Protein AF-A0A2T0KZK9-F1 (afdb_monomer_lite)

Foldseek 3Di:
DPPPDDDWDKDADLPDQFAGIKIKFFDADADPDPDTDGGGRDIDIHGDGQADPRGHDDPDDRD

Sequence (63 aa):
PVTGDEHRVRIDLPHGFEYELAEIGSGTSRSRGNIALDLKGTYAQFARLHLNNKGPIRHRAAA

Secondary structure (DSSP, 8-state):
--SSS----EEE-TT-SS-SEEEEEEEEEE--SSS--EEEEEEEEEE---EETTEE---SPP-

pLDDT: mean 90.25, std 9.47, range [56.06, 97.5]

Structure (mmCIF, N/CA/C/O backbone):
data_AF-A0A2T0KZK9-F1
#
_entry.id   AF-A0A2T0KZK9-F1
#
loop_
_atom_site.group_PDB
_atom_site.id
_atom_site.type_symbol
_atom_site.label_atom_id
_atom_site.label_alt_id
_atom_site.label_comp_id
_atom_site.label_asym_id
_atom_site.label_entity_id
_atom_site.label_seq_id
_atom_site.pdbx_PDB_ins_code
_atom_site.Cartn_x
_atom_site.Cartn_y
_atom_site.Cartn_z
_atom_site.occupancy
_atom_site.B_iso_or_equiv
_atom_site.auth_seq_id
_atom_site.auth_comp_id
_atom_site.auth_asym_id
_atom_site.auth_atom_id
_atom_site.pdbx_PDB_model_num
ATOM 1 N N . PRO A 1 1 ? -3.049 -12.888 14.470 1.00 72.00 1 PRO A N 1
ATOM 2 C CA . PRO A 1 1 ? -3.160 -13.255 15.905 1.00 72.00 1 PRO A CA 1
ATOM 3 C C . PRO A 1 1 ? -4.501 -12.769 16.470 1.00 72.00 1 PRO A C 1
ATOM 5 O O . PRO A 1 1 ? -4.937 -11.688 16.095 1.00 72.00 1 PRO A O 1
ATOM 8 N N . VAL A 1 2 ? -5.163 -13.553 17.325 1.00 85.62 2 VAL A N 1
ATOM 9 C CA . VAL A 1 2 ? -6.422 -13.152 17.993 1.00 85.62 2 VAL A CA 1
ATOM 10 C C . VAL A 1 2 ? -6.109 -12.741 19.436 1.00 85.62 2 VAL A C 1
ATOM 12 O O . VAL A 1 2 ? -6.693 -13.249 20.383 1.00 85.62 2 VAL A O 1
ATOM 15 N N . THR A 1 3 ? -5.093 -11.890 19.609 1.00 93.12 3 THR A N 1
ATOM 16 C CA . THR A 1 3 ? -4.614 -11.448 20.932 1.00 93.12 3 THR A CA 1
ATOM 17 C C . THR A 1 3 ? -5.263 -10.143 21.388 1.00 93.12 3 THR A C 1
ATOM 19 O O . THR A 1 3 ? -5.193 -9.810 22.562 1.00 93.12 3 THR A O 1
ATOM 22 N N . GLY A 1 4 ? -5.924 -9.416 20.480 1.00 87.88 4 GLY A N 1
ATOM 23 C CA . GLY A 1 4 ? -6.475 -8.083 20.748 1.00 87.88 4 GLY A CA 1
ATOM 24 C C . GLY A 1 4 ? -5.456 -6.948 20.601 1.00 87.88 4 GLY A C 1
ATOM 25 O O . GLY A 1 4 ? -5.858 -5.788 20.570 1.00 87.88 4 GLY A O 1
ATOM 26 N N . ASP A 1 5 ? -4.170 -7.271 20.446 1.00 91.50 5 ASP A N 1
ATOM 27 C CA . ASP A 1 5 ? -3.118 -6.292 20.168 1.00 91.50 5 ASP A CA 1
ATOM 28 C C . ASP A 1 5 ? -3.223 -5.728 18.745 1.00 91.50 5 ASP A C 1
ATOM 30 O O . ASP A 1 5 ? -3.850 -6.318 17.857 1.00 91.50 5 ASP A O 1
ATOM 34 N N . GLU A 1 6 ? -2.557 -4.594 18.511 1.00 86.62 6 GLU A N 1
ATOM 35 C CA . GLU A 1 6 ? -2.472 -3.984 17.187 1.00 86.62 6 GLU A CA 1
ATOM 36 C C . GLU A 1 6 ? -1.923 -4.982 16.154 1.00 86.62 6 GLU A C 1
ATOM 38 O O . GLU A 1 6 ? -0.816 -5.515 16.274 1.00 86.62 6 GLU A O 1
ATOM 43 N N . HIS A 1 7 ? -2.706 -5.227 15.103 1.00 87.00 7 HIS A N 1
ATOM 44 C CA . HIS A 1 7 ? -2.325 -6.138 14.036 1.00 87.00 7 HIS A CA 1
ATOM 45 C C . HIS A 1 7 ? -1.724 -5.364 12.862 1.00 87.00 7 HIS A C 1
ATOM 47 O O . HIS A 1 7 ? -2.434 -4.719 12.093 1.00 87.00 7 HIS A O 1
ATOM 53 N N . ARG A 1 8 ? -0.405 -5.480 12.688 1.00 90.56 8 ARG A N 1
ATOM 54 C CA . ARG A 1 8 ? 0.300 -4.983 11.501 1.00 90.56 8 ARG A CA 1
ATOM 55 C C . ARG A 1 8 ? 0.345 -6.049 10.413 1.00 90.56 8 ARG A C 1
ATOM 57 O O . ARG A 1 8 ? 0.940 -7.108 1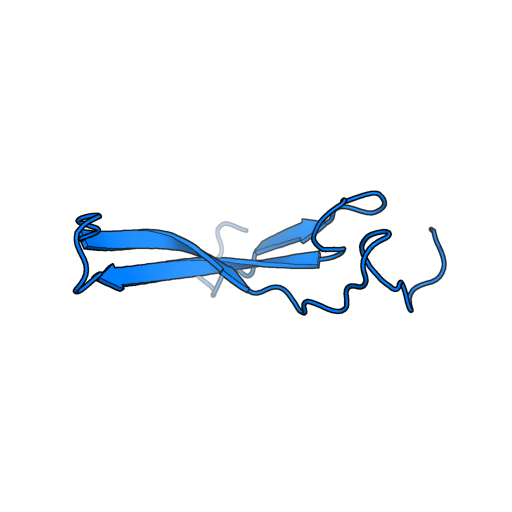0.603 1.00 90.56 8 ARG A O 1
ATOM 64 N N . VAL A 1 9 ? -0.242 -5.742 9.258 1.00 92.56 9 VAL A N 1
ATOM 65 C CA . VAL A 1 9 ? -0.260 -6.619 8.078 1.00 92.56 9 VAL A CA 1
ATOM 66 C C . VAL A 1 9 ? 0.424 -5.916 6.913 1.00 92.56 9 VAL A C 1
ATOM 68 O O . VAL A 1 9 ? 0.330 -4.698 6.764 1.00 92.56 9 VAL A O 1
ATOM 71 N N . ARG A 1 10 ? 1.112 -6.688 6.073 1.00 94.94 10 ARG A N 1
ATOM 72 C CA . ARG A 1 10 ? 1.770 -6.188 4.866 1.00 94.94 10 ARG A CA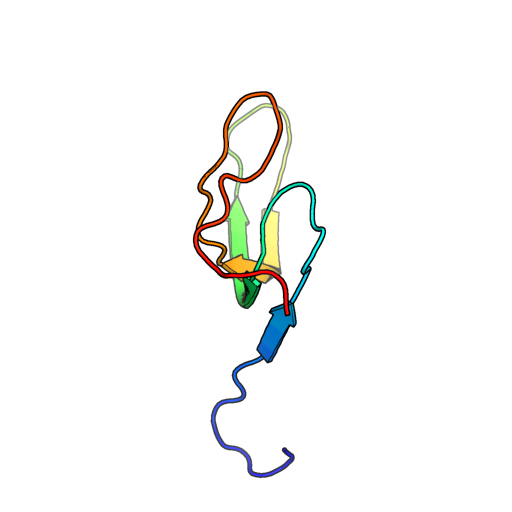 1
ATOM 73 C C . ARG A 1 10 ? 1.505 -7.095 3.672 1.00 94.94 10 ARG A C 1
ATOM 75 O O . ARG A 1 10 ? 1.323 -8.298 3.846 1.00 94.94 10 ARG A O 1
ATOM 82 N N . ILE A 1 11 ? 1.551 -6.514 2.481 1.00 94.31 11 ILE A N 1
ATOM 83 C CA . ILE A 1 11 ? 1.612 -7.228 1.207 1.00 94.31 11 ILE A CA 1
ATOM 84 C C . ILE A 1 11 ? 3.065 -7.193 0.736 1.00 94.31 11 ILE A C 1
ATOM 86 O O . ILE A 1 11 ? 3.669 -6.121 0.669 1.00 94.31 11 ILE A O 1
ATOM 90 N N . ASP A 1 12 ? 3.619 -8.366 0.441 1.00 93.81 12 ASP A N 1
ATOM 91 C CA . ASP A 1 12 ? 4.957 -8.537 -0.126 1.00 93.81 12 ASP A CA 1
ATOM 92 C C . ASP A 1 12 ? 4.800 -8.961 -1.592 1.00 93.81 12 ASP A C 1
ATOM 94 O O . ASP A 1 12 ? 4.177 -9.986 -1.879 1.00 93.81 12 ASP A O 1
ATOM 98 N N . LEU A 1 13 ? 5.316 -8.147 -2.515 1.00 91.75 13 LEU A N 1
ATOM 99 C CA . LEU A 1 13 ? 5.310 -8.405 -3.955 1.00 91.75 13 LEU A CA 1
ATOM 100 C C . LEU A 1 13 ? 6.759 -8.433 -4.472 1.00 91.75 13 LEU A C 1
ATOM 102 O O . LEU A 1 13 ? 7.224 -7.452 -5.063 1.00 91.75 13 LEU A O 1
ATOM 106 N N . PRO A 1 14 ? 7.480 -9.563 -4.336 1.00 87.88 14 PRO A N 1
ATOM 107 C CA . PRO A 1 14 ? 8.889 -9.658 -4.723 1.00 87.88 14 PRO A CA 1
ATOM 108 C C . PRO A 1 14 ? 9.159 -9.333 -6.193 1.00 87.88 14 PRO A C 1
ATOM 110 O O . PRO A 1 14 ? 10.245 -8.883 -6.532 1.00 87.88 14 PRO A O 1
ATOM 113 N N . HIS A 1 15 ? 8.170 -9.495 -7.071 1.00 88.62 15 HIS A N 1
ATOM 114 C CA . HIS A 1 15 ? 8.247 -9.119 -8.487 1.00 88.62 15 HIS A CA 1
ATOM 115 C C . HIS A 1 15 ? 7.150 -8.119 -8.883 1.00 88.62 15 HIS A C 1
ATOM 117 O O . HIS A 1 15 ? 6.747 -8.056 -10.040 1.00 88.62 15 HIS A O 1
ATOM 123 N N . GLY A 1 16 ? 6.664 -7.328 -7.918 1.00 88.00 16 GLY A N 1
ATOM 124 C CA . GLY A 1 16 ? 5.654 -6.297 -8.146 1.00 88.00 16 GLY A CA 1
ATOM 125 C C . GLY A 1 16 ? 6.127 -5.217 -9.120 1.00 88.00 16 GLY A C 1
ATOM 126 O O . GLY A 1 16 ? 7.319 -4.909 -9.192 1.00 88.00 16 GLY A O 1
ATOM 127 N N . PHE A 1 17 ? 5.185 -4.643 -9.869 1.00 90.25 17 PHE A N 1
ATOM 128 C CA . PHE A 1 17 ? 5.465 -3.581 -10.841 1.00 90.25 17 PHE A CA 1
ATOM 129 C C . PHE A 1 17 ? 5.422 -2.170 -10.226 1.00 90.25 17 PHE A C 1
ATOM 131 O O . PHE A 1 17 ? 5.954 -1.238 -10.820 1.00 90.25 17 PHE A O 1
ATOM 138 N N . GLU A 1 18 ? 4.806 -2.006 -9.050 1.00 91.06 18 GLU A N 1
ATOM 139 C CA . GLU A 1 18 ? 4.581 -0.697 -8.412 1.00 91.06 18 GLU A CA 1
ATOM 140 C C . GLU A 1 18 ? 5.314 -0.545 -7.068 1.00 91.06 18 GLU A C 1
ATOM 142 O O . GLU A 1 18 ? 5.803 0.533 -6.741 1.00 91.06 18 GLU A O 1
ATOM 147 N N . TYR A 1 19 ? 5.438 -1.622 -6.289 1.00 92.31 19 TYR A N 1
ATOM 148 C CA . TYR A 1 19 ? 6.138 -1.645 -5.003 1.00 92.31 19 TYR A CA 1
ATOM 149 C C . TYR A 1 19 ? 6.615 -3.063 -4.666 1.00 92.31 19 TYR A C 1
ATOM 151 O O . TYR A 1 19 ? 6.130 -4.040 -5.235 1.00 92.31 19 TYR A O 1
ATOM 159 N N . GLU A 1 20 ? 7.556 -3.169 -3.724 1.00 91.69 20 GLU A N 1
ATOM 160 C CA . GLU A 1 20 ? 8.011 -4.460 -3.176 1.00 91.69 20 GLU A CA 1
ATOM 161 C C . GLU A 1 20 ? 7.276 -4.815 -1.880 1.00 91.69 20 GLU A C 1
ATOM 163 O O . GLU A 1 20 ? 6.972 -5.974 -1.626 1.00 91.69 20 GLU A O 1
ATOM 168 N N . LEU A 1 21 ? 6.969 -3.809 -1.059 1.00 92.44 21 LEU A N 1
ATOM 169 C CA . LEU A 1 21 ? 6.310 -3.987 0.226 1.00 92.44 21 LEU A CA 1
ATOM 170 C C . LEU A 1 21 ? 5.358 -2.824 0.484 1.00 92.44 21 LEU A C 1
ATOM 172 O O . LEU A 1 21 ? 5.737 -1.659 0.333 1.00 92.44 21 LEU A O 1
ATOM 176 N N . ALA A 1 22 ? 4.143 -3.158 0.904 1.00 95.38 22 ALA A N 1
ATOM 177 C CA . ALA A 1 22 ? 3.163 -2.187 1.356 1.00 95.38 22 ALA A CA 1
ATOM 178 C C . ALA A 1 22 ? 2.556 -2.622 2.692 1.00 95.38 22 ALA A C 1
ATOM 180 O O . ALA A 1 22 ? 2.143 -3.770 2.850 1.00 95.38 22 ALA A O 1
ATOM 181 N N . GLU A 1 23 ? 2.497 -1.708 3.655 1.00 96.19 23 GLU A N 1
ATOM 182 C CA . GLU A 1 23 ? 1.757 -1.914 4.901 1.00 96.19 23 GLU A CA 1
ATOM 183 C C . GLU A 1 23 ? 0.286 -1.589 4.680 1.00 96.19 23 GLU A C 1
ATOM 185 O O . GLU A 1 23 ? -0.041 -0.586 4.048 1.00 96.19 23 GLU A O 1
ATOM 190 N N . ILE A 1 24 ? -0.605 -2.428 5.197 1.00 95.25 24 ILE A N 1
ATOM 191 C CA . ILE A 1 24 ? -2.047 -2.231 5.067 1.00 95.25 24 ILE A CA 1
ATOM 192 C C . ILE A 1 24 ? -2.529 -1.309 6.187 1.00 95.25 24 ILE A C 1
ATOM 194 O O . ILE A 1 24 ? -2.155 -1.477 7.346 1.00 95.25 24 ILE A O 1
ATOM 198 N N . GLY A 1 25 ? -3.402 -0.366 5.844 1.00 93.25 25 GLY A N 1
ATOM 199 C CA . GLY A 1 25 ? -4.076 0.509 6.795 1.00 93.25 25 GLY A CA 1
ATOM 200 C C . GLY A 1 25 ? -5.505 0.847 6.376 1.00 93.25 25 GLY A C 1
ATOM 201 O O . GLY A 1 25 ? -6.023 0.348 5.376 1.00 93.25 25 GLY A O 1
ATOM 202 N N . SER A 1 26 ? -6.141 1.715 7.161 1.00 94.06 26 SER A N 1
ATOM 203 C CA . SER A 1 26 ? -7.468 2.264 6.876 1.00 94.06 26 SER A CA 1
ATOM 204 C C . SER A 1 26 ? -7.340 3.703 6.381 1.00 94.06 26 SER A C 1
ATOM 206 O O . SER A 1 26 ? -6.666 4.521 7.007 1.00 94.06 26 SER A O 1
ATOM 208 N N . GLY A 1 27 ? -7.957 4.004 5.239 1.00 95.00 27 GLY A N 1
ATOM 209 C CA . GLY A 1 27 ? -7.889 5.306 4.583 1.00 95.00 27 GLY A CA 1
ATOM 210 C C . GLY A 1 27 ? -9.240 6.003 4.508 1.00 95.00 27 GLY A C 1
ATOM 211 O O . GLY A 1 27 ? -10.280 5.381 4.299 1.00 95.00 27 GLY A O 1
ATOM 212 N N . THR A 1 28 ? -9.210 7.326 4.641 1.00 97.25 28 THR A N 1
ATOM 213 C CA . THR A 1 28 ? -10.347 8.208 4.359 1.00 97.25 28 THR A CA 1
ATOM 214 C C . THR A 1 28 ? -9.869 9.303 3.419 1.00 97.25 28 THR A C 1
ATOM 216 O O . THR A 1 28 ? -8.873 9.968 3.706 1.00 97.25 28 THR A O 1
ATOM 219 N N . SER A 1 29 ? -10.540 9.480 2.284 1.00 95.31 29 SER A N 1
ATOM 220 C CA . SER A 1 29 ? -10.135 10.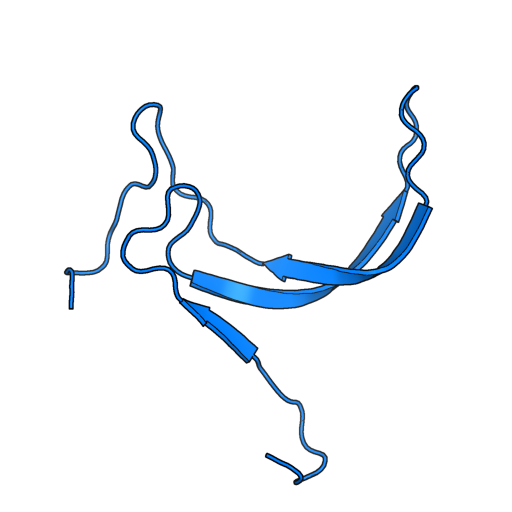453 1.271 1.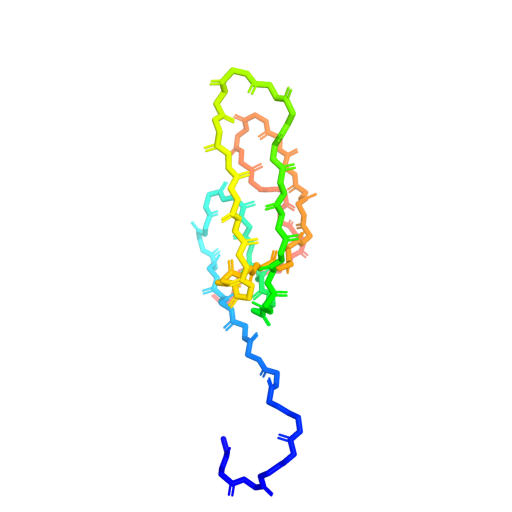00 95.31 29 SER A CA 1
ATOM 221 C C . SER A 1 29 ? -11.336 11.068 0.566 1.00 95.31 29 SER A C 1
ATOM 223 O O . SER A 1 29 ? -12.410 10.474 0.464 1.00 95.31 29 SER A O 1
ATOM 225 N N . ARG A 1 30 ? -11.143 12.295 0.079 1.00 97.50 30 ARG A N 1
ATOM 226 C CA . ARG A 1 30 ? -12.143 13.030 -0.688 1.00 97.50 30 ARG A CA 1
ATOM 227 C C . ARG A 1 30 ? -11.480 13.751 -1.846 1.00 97.50 30 ARG A C 1
ATOM 229 O O . ARG A 1 30 ? -10.478 14.438 -1.647 1.00 97.50 30 ARG A O 1
ATOM 236 N N . SER A 1 31 ? -12.056 13.639 -3.036 1.00 97.38 31 SER A N 1
ATOM 237 C CA . SER A 1 31 ? -11.631 14.443 -4.180 1.00 97.38 31 SER A CA 1
ATOM 238 C C . SER A 1 31 ? -12.366 15.787 -4.224 1.00 97.38 31 SER A C 1
ATOM 240 O O . SER A 1 31 ? -13.447 15.958 -3.661 1.00 97.38 31 SER A O 1
ATOM 242 N N . ARG A 1 32 ? -11.755 16.768 -4.896 1.00 96.81 32 ARG A N 1
ATOM 243 C CA . ARG A 1 32 ? -12.360 18.086 -5.174 1.00 96.81 32 ARG A CA 1
ATOM 244 C C . ARG A 1 32 ? -12.541 18.366 -6.672 1.00 96.81 32 ARG A C 1
ATOM 246 O O . ARG A 1 32 ? -12.991 19.445 -7.030 1.00 96.81 32 ARG A O 1
ATOM 253 N N . GLY A 1 33 ? -12.131 17.433 -7.533 1.00 95.50 33 GLY A N 1
ATOM 254 C CA . GLY A 1 33 ? -12.211 17.560 -8.990 1.00 95.50 33 GLY A CA 1
ATOM 255 C C . GLY A 1 33 ? -13.426 16.846 -9.581 1.00 95.50 33 GLY A C 1
ATOM 256 O O . GLY A 1 33 ? -14.294 16.368 -8.857 1.00 95.50 33 GLY A O 1
ATOM 257 N N . ASN A 1 34 ? -13.445 16.724 -10.909 1.00 97.19 34 ASN A N 1
ATOM 258 C CA . ASN A 1 34 ? -14.582 16.165 -11.654 1.00 97.19 34 ASN A CA 1
ATOM 259 C C . ASN A 1 34 ? -14.845 14.677 -11.376 1.00 97.19 34 ASN A C 1
ATOM 261 O O . ASN A 1 34 ? -15.951 14.197 -11.606 1.00 97.19 34 ASN A O 1
ATOM 265 N N . ILE A 1 35 ? -13.843 13.939 -10.893 1.00 96.00 35 ILE A N 1
ATOM 266 C CA . ILE A 1 35 ? -14.014 12.552 -10.456 1.00 96.00 35 ILE A CA 1
ATOM 267 C C . ILE A 1 35 ? -14.341 12.579 -8.969 1.00 96.00 35 ILE A C 1
ATOM 269 O O . ILE A 1 35 ? -13.460 12.869 -8.159 1.00 96.00 35 ILE A O 1
ATOM 273 N N . ALA A 1 36 ? -15.590 12.288 -8.612 1.00 95.75 36 ALA A N 1
ATOM 274 C CA . ALA A 1 36 ? -16.046 12.249 -7.228 1.00 95.75 36 ALA A CA 1
ATOM 275 C C . ALA A 1 36 ? -15.517 11.000 -6.500 1.00 95.75 36 ALA A C 1
ATOM 277 O O . ALA A 1 36 ? -15.779 9.871 -6.907 1.00 95.75 36 ALA A O 1
ATOM 278 N N . LEU A 1 37 ? -14.796 11.220 -5.402 1.00 96.25 37 LEU A N 1
ATOM 279 C CA . LEU A 1 37 ? -14.355 10.209 -4.447 1.00 96.25 37 LEU A CA 1
ATOM 280 C C . LEU A 1 37 ? -14.773 10.671 -3.049 1.00 96.25 37 LEU A C 1
ATOM 282 O O . LEU A 1 37 ? -14.470 11.801 -2.661 1.00 96.25 37 LEU A O 1
ATOM 286 N N . ASP A 1 38 ? -15.439 9.798 -2.300 1.00 97.12 38 ASP A N 1
ATOM 287 C CA . ASP A 1 38 ? -15.756 9.970 -0.877 1.00 97.12 38 ASP A CA 1
ATOM 288 C C . ASP A 1 38 ? -15.563 8.613 -0.186 1.00 97.12 38 ASP A C 1
ATOM 290 O O . ASP A 1 38 ? -16.497 7.830 -0.027 1.00 97.12 38 ASP A O 1
ATOM 294 N N . LEU A 1 39 ? -14.306 8.292 0.130 1.00 97.31 39 LEU A N 1
ATOM 295 C CA . LEU A 1 39 ? -13.908 7.027 0.748 1.00 97.31 39 LEU A CA 1
ATOM 296 C C . LEU A 1 39 ? -13.814 7.215 2.262 1.00 97.31 39 LEU A C 1
ATOM 298 O O . LEU A 1 39 ? -13.173 8.159 2.723 1.00 97.31 39 LEU A O 1
ATOM 302 N N . LYS A 1 40 ? -14.423 6.313 3.039 1.00 97.50 40 LYS A N 1
ATOM 303 C CA . LYS A 1 40 ? -14.423 6.356 4.509 1.00 97.50 40 LYS A CA 1
ATOM 304 C C . LYS A 1 40 ? -14.048 5.004 5.092 1.00 97.50 40 LYS A C 1
ATOM 306 O O . LYS A 1 40 ? -14.774 4.033 4.901 1.00 97.50 40 LYS A O 1
ATOM 311 N N . GLY A 1 41 ? -12.934 4.969 5.820 1.00 96.31 41 GLY A N 1
ATOM 312 C CA . GLY A 1 41 ? -12.455 3.766 6.501 1.00 96.31 41 GLY A CA 1
ATOM 313 C C . GLY A 1 41 ? -12.216 2.578 5.565 1.00 96.31 41 GLY A C 1
ATOM 314 O O . GLY A 1 41 ? -12.413 1.433 5.966 1.00 96.31 41 GLY A O 1
ATOM 315 N N . THR A 1 42 ? -11.863 2.842 4.307 1.00 95.44 42 THR A N 1
ATOM 316 C CA . THR A 1 42 ? -11.655 1.801 3.298 1.00 95.44 42 THR A CA 1
ATOM 317 C C . THR A 1 42 ? -10.231 1.270 3.357 1.00 95.44 42 THR A C 1
ATOM 319 O O . THR A 1 42 ? -9.373 1.812 4.054 1.00 95.44 42 THR A O 1
ATOM 322 N N . TYR A 1 43 ? -9.958 0.236 2.564 1.00 94.50 43 TYR A N 1
ATOM 323 C CA . TYR A 1 43 ? -8.597 -0.226 2.330 1.00 94.50 43 TYR A CA 1
ATOM 324 C C . TYR A 1 43 ? -7.684 0.931 1.903 1.00 94.50 43 TYR A C 1
ATOM 326 O O . TYR A 1 43 ? -8.006 1.695 0.990 1.00 94.50 43 TYR A O 1
ATOM 334 N N . ALA A 1 44 ? -6.542 1.026 2.569 1.00 95.12 44 ALA A N 1
ATOM 335 C CA . ALA A 1 44 ? -5.412 1.831 2.160 1.00 95.12 44 ALA A CA 1
ATOM 336 C C . ALA A 1 44 ? -4.130 1.024 2.340 1.00 95.12 44 ALA A C 1
ATOM 338 O O . ALA A 1 44 ? -4.074 0.054 3.099 1.00 95.12 44 ALA A O 1
ATOM 339 N N . GLN A 1 45 ? -3.085 1.453 1.648 1.00 95.56 45 GLN A N 1
ATOM 340 C CA . GLN A 1 45 ? -1.764 0.881 1.813 1.00 95.56 45 GLN A CA 1
ATOM 341 C C . GLN A 1 45 ? -0.705 1.976 1.791 1.00 95.56 45 GLN A C 1
ATOM 343 O O . GLN A 1 45 ? -0.840 2.979 1.088 1.00 95.56 45 GLN A O 1
ATOM 348 N N . PHE A 1 46 ? 0.357 1.758 2.550 1.00 93.56 46 PHE A N 1
ATOM 349 C CA . PHE A 1 46 ? 1.507 2.638 2.637 1.00 93.56 46 PHE A CA 1
ATOM 350 C C . PHE A 1 46 ? 2.703 1.909 2.042 1.00 93.56 46 PHE A C 1
ATOM 352 O O . PHE A 1 46 ? 3.198 0.933 2.607 1.00 93.56 46 PHE A O 1
ATOM 359 N N . ALA A 1 47 ? 3.146 2.376 0.878 1.00 93.44 47 ALA A N 1
ATOM 360 C CA . ALA A 1 47 ? 4.284 1.825 0.161 1.00 93.44 47 ALA A CA 1
ATOM 361 C C . ALA A 1 47 ? 5.359 2.897 -0.015 1.00 93.44 47 ALA A C 1
ATOM 363 O O . ALA A 1 47 ? 5.065 4.054 -0.327 1.00 93.44 47 ALA A O 1
ATOM 364 N N . ARG A 1 48 ? 6.626 2.505 0.137 1.00 90.12 48 ARG A N 1
ATOM 365 C CA . ARG A 1 48 ? 7.744 3.357 -0.269 1.00 90.12 48 ARG A CA 1
ATOM 366 C C . ARG A 1 48 ? 7.917 3.231 -1.777 1.00 90.12 48 ARG A C 1
ATOM 368 O O . ARG A 1 48 ? 8.490 2.258 -2.259 1.00 90.12 48 ARG A O 1
ATOM 375 N N . LEU A 1 49 ? 7.434 4.228 -2.508 1.00 91.75 49 LEU A N 1
ATOM 376 C CA . LEU A 1 49 ? 7.570 4.267 -3.957 1.00 91.75 49 LEU A CA 1
ATOM 377 C C . LEU A 1 49 ? 8.969 4.766 -4.334 1.00 91.75 49 LEU A C 1
ATOM 379 O O . LEU A 1 49 ? 9.323 5.918 -4.092 1.00 91.75 49 LEU A O 1
ATOM 383 N N . HIS A 1 50 ? 9.770 3.879 -4.918 1.00 91.88 50 HIS A N 1
ATOM 384 C CA . HIS A 1 50 ? 11.057 4.204 -5.522 1.00 91.88 50 HIS A CA 1
ATOM 385 C C . HIS A 1 50 ? 11.100 3.583 -6.918 1.00 91.88 50 HIS A C 1
ATOM 387 O O . HIS A 1 50 ? 11.346 2.389 -7.076 1.00 91.88 50 HIS A O 1
ATOM 393 N N . LEU A 1 51 ? 10.750 4.386 -7.921 1.00 92.75 51 LEU A N 1
ATOM 394 C CA . LEU A 1 51 ? 10.333 3.932 -9.248 1.00 92.75 51 LEU A CA 1
ATOM 395 C C . LEU A 1 51 ? 11.007 4.776 -10.336 1.00 92.75 51 LEU A C 1
ATOM 397 O O . LEU A 1 51 ? 11.258 5.964 -10.135 1.00 92.75 51 LEU A O 1
ATOM 401 N N . ASN A 1 52 ? 11.236 4.181 -11.507 1.00 92.81 52 ASN A N 1
ATOM 402 C CA . ASN A 1 52 ? 11.528 4.888 -12.755 1.00 92.81 52 ASN A CA 1
ATOM 403 C C . ASN A 1 52 ? 10.615 4.381 -13.889 1.00 92.81 52 ASN A C 1
ATOM 405 O O . ASN A 1 52 ? 9.690 3.603 -13.665 1.00 92.81 52 ASN A O 1
ATOM 409 N N . ASN A 1 53 ? 10.877 4.800 -15.129 1.00 92.94 53 ASN A N 1
ATOM 410 C CA . ASN A 1 53 ? 10.084 4.416 -16.303 1.00 92.94 53 ASN A CA 1
ATOM 411 C C . ASN A 1 53 ? 10.135 2.9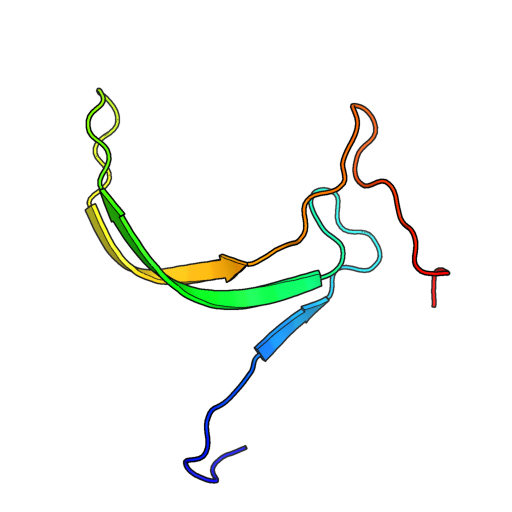15 -16.660 1.00 92.94 53 ASN A C 1
ATOM 413 O O . ASN A 1 53 ? 9.432 2.490 -17.572 1.00 92.94 53 ASN A O 1
ATOM 417 N N . LYS A 1 54 ? 10.973 2.123 -15.984 1.00 91.50 54 LYS A N 1
ATOM 418 C CA . LYS A 1 54 ? 11.069 0.662 -16.115 1.00 91.50 54 LYS A CA 1
ATOM 419 C C . LYS A 1 54 ? 10.528 -0.082 -14.887 1.00 91.50 54 LYS A C 1
ATOM 421 O O . LYS A 1 54 ? 10.669 -1.300 -14.818 1.00 91.50 54 LYS A O 1
ATOM 426 N N . GLY A 1 55 ? 9.916 0.625 -13.937 1.00 91.25 55 GLY A N 1
ATOM 427 C CA . GLY A 1 55 ? 9.356 0.048 -12.717 1.00 91.25 55 GLY A CA 1
ATOM 428 C C . GLY A 1 55 ? 10.197 0.332 -11.466 1.00 91.25 55 GLY A C 1
ATOM 429 O O . GLY A 1 55 ? 10.932 1.325 -11.426 1.00 91.25 55 GLY A O 1
ATOM 430 N N . PRO A 1 56 ? 10.070 -0.494 -10.411 1.00 92.75 56 PRO A N 1
ATOM 431 C CA . PRO A 1 56 ? 10.699 -0.241 -9.121 1.00 92.75 56 PRO A CA 1
ATOM 432 C C . PRO A 1 56 ? 12.219 -0.386 -9.181 1.00 92.75 56 PRO A C 1
ATOM 434 O O . PRO A 1 56 ? 12.747 -1.366 -9.709 1.00 92.75 56 PRO A O 1
ATOM 437 N N . ILE A 1 57 ? 12.928 0.569 -8.582 1.00 91.50 57 ILE A N 1
ATOM 438 C CA . ILE A 1 57 ? 14.366 0.471 -8.332 1.00 91.50 57 ILE A CA 1
ATOM 439 C C . ILE A 1 57 ? 14.546 -0.248 -6.995 1.00 91.50 57 ILE A C 1
ATOM 441 O O . ILE A 1 57 ? 14.338 0.334 -5.924 1.00 91.50 57 ILE A O 1
ATOM 445 N N . ARG A 1 58 ? 14.923 -1.524 -7.084 1.00 83.62 58 ARG A N 1
ATOM 446 C CA . ARG A 1 58 ? 15.021 -2.449 -5.952 1.00 83.62 58 ARG A CA 1
ATOM 447 C C . ARG A 1 58 ? 16.349 -2.279 -5.227 1.00 83.62 58 ARG A C 1
ATOM 449 O O . ARG A 1 58 ? 17.405 -2.284 -5.854 1.00 83.62 58 ARG A O 1
ATOM 456 N N . HIS A 1 59 ? 16.281 -2.163 -3.905 1.00 72.00 59 HIS A N 1
ATOM 457 C CA . HIS A 1 59 ? 17.466 -2.117 -3.031 1.00 72.00 59 HIS A CA 1
ATOM 458 C C . HIS A 1 59 ? 17.676 -3.417 -2.258 1.00 72.00 59 HIS A C 1
ATOM 460 O O . HIS A 1 59 ? 18.734 -3.625 -1.668 1.00 72.00 59 HIS A O 1
ATOM 466 N N . ARG A 1 60 ? 16.663 -4.288 -2.229 1.00 67.19 60 ARG A N 1
ATOM 467 C CA . ARG A 1 60 ? 16.732 -5.585 -1.563 1.00 67.19 60 ARG A CA 1
ATOM 468 C C . ARG A 1 60 ? 17.253 -6.622 -2.557 1.00 67.19 60 ARG A C 1
ATOM 470 O O . ARG A 1 60 ? 16.816 -6.644 -3.706 1.00 67.19 60 ARG A O 1
ATOM 477 N N . ALA A 1 61 ? 18.176 -7.478 -2.120 1.00 57.72 61 ALA A N 1
ATOM 478 C CA . ALA A 1 61 ? 18.523 -8.665 -2.894 1.00 57.72 61 ALA A CA 1
ATOM 479 C C . ALA A 1 61 ? 17.253 -9.507 -3.092 1.00 57.72 61 ALA A C 1
ATOM 481 O O . ALA A 1 61 ? 16.481 -9.674 -2.142 1.00 57.72 61 ALA A O 1
ATOM 482 N N . ALA A 1 62 ? 17.027 -9.992 -4.314 1.00 56.06 62 ALA A N 1
ATOM 483 C CA . ALA A 1 62 ? 15.978 -10.974 -4.557 1.00 56.06 62 ALA A CA 1
ATOM 484 C C . ALA A 1 62 ? 16.236 -12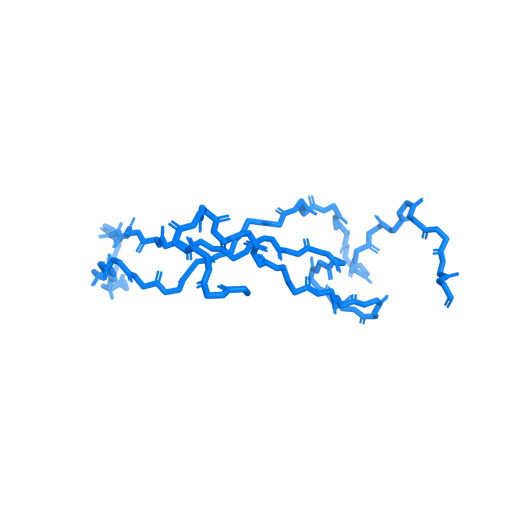.182 -3.643 1.00 56.06 62 ALA A C 1
ATOM 486 O O . ALA A 1 62 ? 17.374 -12.650 -3.563 1.00 56.06 62 ALA A O 1
ATOM 487 N N . ALA A 1 63 ? 15.207 -12.587 -2.897 1.00 56.09 63 ALA A N 1
ATOM 488 C CA . ALA A 1 63 ? 15.250 -13.759 -2.029 1.00 56.09 63 ALA A CA 1
ATOM 489 C C . ALA A 1 63 ? 15.166 -15.048 -2.852 1.00 56.09 63 ALA A C 1
ATOM 491 O O . ALA A 1 63 ? 14.483 -15.018 -3.902 1.00 56.09 63 ALA A O 1
#

Radius of gyration: 15.42 Å; chains: 1; bounding box: 35×32×37 Å